Protein AF-A0A961MPJ8-F1 (afdb_monomer)

Secondary structure (DSSP, 8-state):
--EEESSHHHHH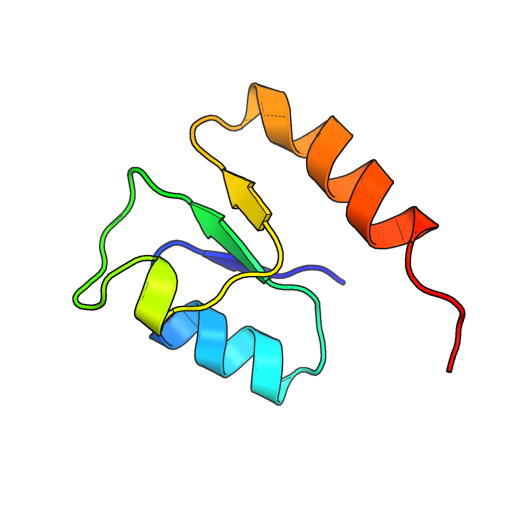HHHHTT--EEEETTS--SS-HHHH--SEEESSGGGHHHHHHHHHHT----

Sequence (62 aa):
AIMIGDSEIDAATARAAEVPFVLHVPGYRKASVAEIAPDACLEDYGALPAIVARLVNGRSPR

Radius of gyration: 11.22 Å; Cα contacts (8 Å, |Δi|>4): 85; chains: 1; bounding box: 26×17×31 Å

Mean predicted aligned error: 3.59 Å

Structure (mmCIF, N/CA/C/O backbone):
data_AF-A0A961MPJ8-F1
#
_entry.id   AF-A0A961MPJ8-F1
#
loop_
_atom_site.group_PDB
_atom_site.id
_atom_site.type_symbol
_atom_site.label_atom_id
_atom_site.label_alt_id
_atom_site.label_comp_id
_atom_site.label_asym_id
_atom_site.label_entity_id
_atom_site.label_seq_id
_atom_site.pdbx_PDB_ins_code
_atom_site.Cartn_x
_atom_site.Cartn_y
_atom_site.Cartn_z
_atom_site.occupancy
_atom_site.B_iso_or_equiv
_atom_site.auth_seq_id
_atom_site.auth_comp_id
_atom_site.auth_asym_id
_atom_site.auth_atom_id
_atom_site.pdbx_PDB_model_num
ATOM 1 N N . ALA A 1 1 ? -7.822 3.549 9.529 1.00 91.69 1 ALA A N 1
ATOM 2 C CA . ALA A 1 1 ? -7.373 4.200 8.282 1.00 91.69 1 ALA A CA 1
ATOM 3 C C . ALA A 1 1 ? -6.534 3.222 7.457 1.00 91.69 1 ALA A C 1
ATOM 5 O O . ALA A 1 1 ? -6.096 2.218 8.016 1.00 91.69 1 ALA A O 1
ATOM 6 N N . ILE A 1 2 ? -6.377 3.491 6.158 1.00 96.31 2 ILE A N 1
ATOM 7 C CA . ILE A 1 2 ? -5.511 2.781 5.199 1.00 96.31 2 ILE A CA 1
A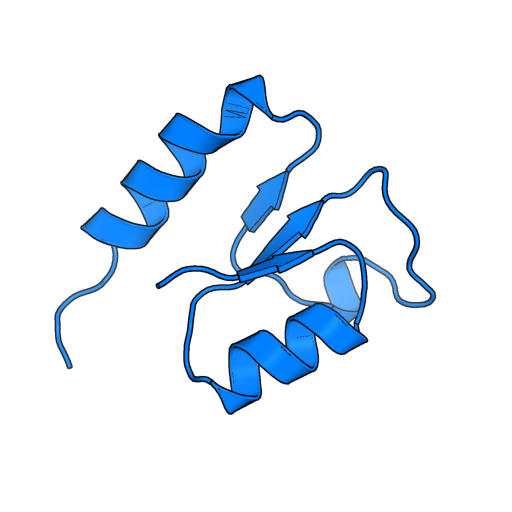TOM 8 C C . ILE A 1 2 ? -4.819 3.863 4.362 1.00 96.31 2 ILE A C 1
ATOM 10 O O . ILE A 1 2 ? -5.483 4.821 3.966 1.00 96.31 2 ILE A O 1
ATOM 14 N N . MET A 1 3 ? -3.519 3.714 4.114 1.00 97.69 3 MET A N 1
ATOM 15 C CA . MET A 1 3 ? -2.747 4.579 3.221 1.00 97.69 3 MET A CA 1
ATOM 16 C C . MET A 1 3 ? -2.694 3.951 1.825 1.00 97.69 3 MET A C 1
ATOM 18 O O . MET A 1 3 ? -2.409 2.761 1.690 1.00 97.69 3 MET A O 1
ATOM 22 N N . ILE A 1 4 ? -2.948 4.753 0.793 1.00 97.62 4 ILE A N 1
ATOM 23 C CA . ILE A 1 4 ? -2.785 4.365 -0.612 1.00 97.62 4 ILE A CA 1
ATOM 24 C C . ILE A 1 4 ? -1.806 5.358 -1.227 1.00 97.62 4 ILE A C 1
ATOM 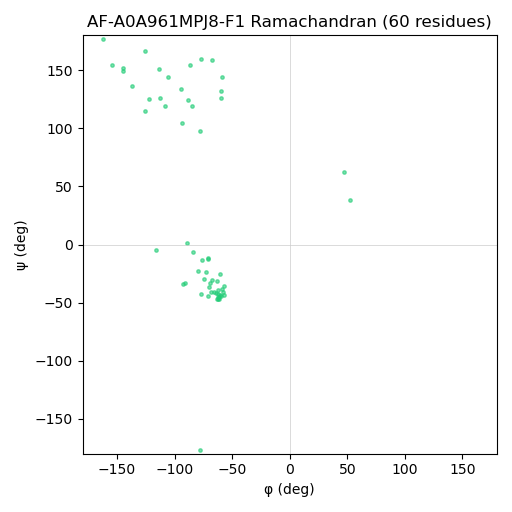26 O O . ILE A 1 4 ? -2.033 6.562 -1.139 1.00 97.62 4 ILE A O 1
ATOM 30 N N . GLY A 1 5 ? -0.738 4.858 -1.831 1.00 97.81 5 GLY A N 1
ATOM 31 C CA . GLY A 1 5 ? 0.301 5.678 -2.449 1.00 97.81 5 GLY A CA 1
ATOM 32 C C . GLY A 1 5 ? 1.127 4.850 -3.418 1.00 97.81 5 GLY A C 1
ATOM 33 O O . GLY A 1 5 ? 0.890 3.653 -3.564 1.00 97.81 5 GLY A O 1
ATOM 34 N N . ASP A 1 6 ? 2.069 5.469 -4.108 1.00 98.00 6 ASP A N 1
ATOM 35 C CA . ASP A 1 6 ? 2.823 4.834 -5.188 1.00 98.00 6 ASP A CA 1
ATOM 36 C C . ASP A 1 6 ? 4.317 4.696 -4.902 1.00 98.00 6 ASP A C 1
ATOM 38 O O . ASP A 1 6 ? 5.015 4.043 -5.676 1.00 98.00 6 ASP A O 1
ATOM 42 N N . SER A 1 7 ? 4.796 5.228 -3.777 1.00 97.75 7 SER A N 1
ATOM 43 C CA . SER A 1 7 ? 6.224 5.343 -3.500 1.00 97.75 7 SER A CA 1
ATOM 44 C C . SER A 1 7 ? 6.662 4.721 -2.171 1.00 97.75 7 SER A C 1
ATOM 46 O O . SER A 1 7 ? 5.877 4.433 -1.263 1.00 97.75 7 SER A O 1
ATOM 48 N N . GLU A 1 8 ? 7.975 4.555 -2.025 1.00 97.44 8 GLU A N 1
ATOM 49 C CA . GLU A 1 8 ? 8.620 4.179 -0.768 1.00 97.44 8 GLU A CA 1
ATOM 50 C C . GLU A 1 8 ? 8.382 5.195 0.365 1.00 97.44 8 GLU A C 1
ATOM 52 O O . GLU A 1 8 ? 8.406 4.823 1.541 1.00 97.44 8 GLU A O 1
ATOM 57 N N . ILE A 1 9 ? 8.122 6.462 0.020 1.00 97.88 9 ILE A N 1
ATOM 58 C CA . ILE A 1 9 ? 7.819 7.520 0.987 1.00 97.88 9 ILE A CA 1
ATOM 59 C C . ILE A 1 9 ? 6.437 7.284 1.591 1.00 97.88 9 ILE A C 1
ATOM 61 O O . ILE A 1 9 ? 6.305 7.307 2.812 1.00 97.88 9 ILE A O 1
ATOM 65 N N . ASP A 1 10 ? 5.441 6.948 0.770 1.00 98.25 10 ASP A N 1
ATOM 66 C CA . ASP A 1 10 ? 4.098 6.613 1.253 1.00 98.25 10 ASP A CA 1
ATOM 67 C C . ASP A 1 10 ? 4.118 5.371 2.144 1.00 98.25 10 ASP A C 1
ATOM 69 O O . ASP A 1 10 ? 3.463 5.335 3.188 1.00 98.25 10 ASP A O 1
AT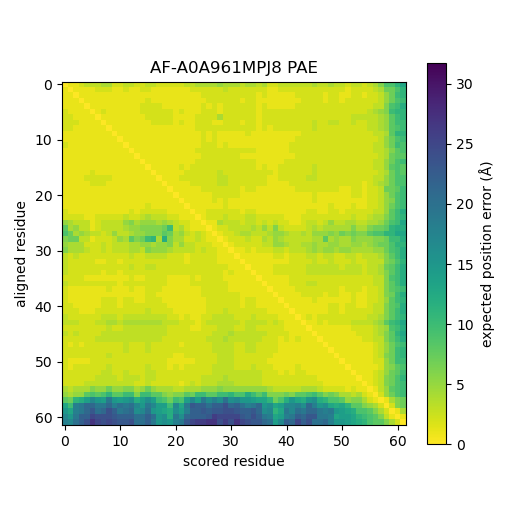OM 73 N N . ALA A 1 11 ? 4.928 4.374 1.776 1.00 98.06 11 ALA A N 1
ATOM 74 C CA . ALA A 1 11 ? 5.133 3.183 2.588 1.00 98.06 11 ALA A CA 1
ATOM 75 C C . ALA A 1 11 ? 5.763 3.525 3.949 1.00 98.06 11 ALA A C 1
ATOM 77 O O . ALA A 1 11 ? 5.347 2.996 4.981 1.00 98.06 11 ALA A O 1
ATOM 78 N N . ALA A 1 12 ? 6.756 4.420 3.977 1.00 98.06 12 ALA A N 1
ATOM 79 C CA . ALA A 1 12 ? 7.362 4.895 5.219 1.00 98.06 12 ALA A CA 1
ATOM 80 C C . ALA A 1 12 ? 6.351 5.664 6.085 1.00 98.06 12 ALA A C 1
ATOM 82 O O . ALA A 1 12 ? 6.280 5.430 7.292 1.00 98.06 12 ALA A O 1
ATOM 83 N N . THR A 1 13 ? 5.524 6.517 5.477 1.00 98.38 13 THR A N 1
ATOM 84 C CA . THR A 1 13 ? 4.446 7.238 6.166 1.00 98.38 13 THR A CA 1
ATOM 85 C C . THR A 1 13 ? 3.407 6.282 6.747 1.00 98.38 13 THR A C 1
ATOM 87 O O . THR A 1 13 ? 3.038 6.424 7.911 1.00 98.38 13 THR A O 1
ATOM 90 N N . ALA A 1 14 ? 2.972 5.277 5.985 1.00 98.06 14 ALA A N 1
ATOM 91 C CA . ALA A 1 14 ? 2.007 4.283 6.443 1.00 98.06 14 ALA A CA 1
ATOM 92 C C . ALA A 1 14 ? 2.526 3.492 7.652 1.00 98.06 14 ALA A C 1
ATOM 94 O O . ALA A 1 14 ? 1.806 3.323 8.635 1.00 98.06 14 ALA A O 1
ATOM 95 N N . ARG A 1 15 ? 3.801 3.079 7.611 1.00 97.38 15 ARG A N 1
ATOM 96 C CA . ARG A 1 15 ? 4.475 2.401 8.729 1.00 97.38 15 ARG A CA 1
ATOM 97 C C . ARG A 1 15 ? 4.572 3.286 9.963 1.00 97.38 15 ARG A C 1
ATOM 99 O O . ARG A 1 15 ? 4.249 2.828 11.050 1.00 97.38 15 ARG A O 1
ATOM 106 N N . ALA A 1 16 ? 4.990 4.540 9.794 1.00 98.12 16 ALA A N 1
ATOM 107 C CA . ALA A 1 16 ? 5.097 5.493 10.897 1.00 98.12 16 ALA A CA 1
ATOM 108 C C . ALA A 1 16 ? 3.735 5.792 11.547 1.00 98.12 16 ALA A C 1
ATOM 110 O O . ALA A 1 16 ? 3.671 6.039 12.746 1.00 98.12 16 ALA A O 1
ATOM 111 N N . ALA A 1 17 ? 2.655 5.751 10.763 1.00 97.50 17 ALA A N 1
ATOM 112 C CA . ALA A 1 17 ? 1.284 5.920 11.236 1.00 97.50 17 ALA A CA 1
ATOM 113 C C . ALA A 1 17 ? 0.606 4.605 11.670 1.00 97.50 17 ALA A C 1
ATOM 115 O O . ALA A 1 17 ? -0.567 4.630 12.038 1.00 97.50 17 ALA A O 1
ATOM 116 N N . GLU A 1 18 ? 1.307 3.468 11.599 1.00 96.31 18 GLU A N 1
ATOM 117 C CA . GLU A 1 18 ? 0.795 2.132 11.934 1.00 96.31 18 GLU A CA 1
ATOM 118 C C . GLU A 1 18 ? -0.516 1.766 11.205 1.00 96.31 18 GLU A C 1
ATOM 120 O O . GLU A 1 18 ? -1.419 1.124 11.751 1.00 96.31 18 GLU A O 1
ATOM 125 N N . VAL A 1 19 ? -0.629 2.168 9.935 1.00 96.69 19 VAL A N 1
ATOM 126 C CA . VAL A 1 19 ? -1.773 1.849 9.067 1.00 96.69 19 VAL A CA 1
ATOM 127 C C . VAL A 1 19 ? -1.355 0.938 7.912 1.00 96.69 19 VAL A C 1
ATOM 129 O O . VAL A 1 19 ? -0.221 1.032 7.446 1.00 96.69 19 VAL A O 1
ATOM 132 N N . PRO A 1 20 ? -2.265 0.087 7.394 1.00 97.25 20 PRO A N 1
ATOM 133 C CA . PRO A 1 20 ? -1.980 -0.707 6.205 1.00 97.25 20 PRO A CA 1
ATOM 134 C C . PRO A 1 20 ? -1.632 0.174 5.004 1.00 97.25 20 PRO A C 1
ATOM 136 O O . PRO A 1 20 ? -2.250 1.228 4.811 1.00 97.25 20 PRO A O 1
ATOM 139 N N . PHE A 1 21 ? -0.703 -0.299 4.182 1.00 98.12 21 PHE A N 1
ATOM 140 C CA . PHE A 1 21 ? -0.255 0.353 2.961 1.00 98.12 21 PHE A CA 1
ATOM 141 C C . PHE A 1 21 ? -0.647 -0.441 1.713 1.00 98.12 21 PHE A C 1
ATOM 143 O O . PHE A 1 21 ? -0.302 -1.615 1.558 1.00 98.12 21 PHE A O 1
ATOM 150 N N . VAL A 1 22 ? -1.330 0.232 0.790 1.00 98.31 22 VAL A N 1
ATOM 151 C CA . VAL A 1 22 ? -1.634 -0.278 -0.547 1.00 98.31 22 VAL A CA 1
ATOM 152 C C . VAL A 1 22 ? -0.790 0.479 -1.566 1.00 98.31 22 VAL A C 1
ATOM 154 O O . VAL A 1 22 ? -0.938 1.692 -1.713 1.00 98.31 22 VAL A O 1
ATOM 157 N N . LEU A 1 23 ? 0.060 -0.245 -2.292 1.00 98.38 23 LEU A N 1
ATOM 158 C CA . LEU A 1 23 ? 0.905 0.319 -3.339 1.00 98.38 23 LEU A CA 1
ATOM 159 C C . LEU A 1 23 ? 0.148 0.392 -4.666 1.00 98.38 23 LEU A C 1
ATOM 161 O O . LEU A 1 23 ? -0.223 -0.641 -5.221 1.00 98.38 23 LEU A O 1
ATOM 165 N N . HIS A 1 24 ? -0.016 1.591 -5.213 1.00 98.19 24 HIS A N 1
ATOM 166 C CA . HIS A 1 24 ? -0.489 1.804 -6.576 1.00 98.19 24 HIS A CA 1
ATOM 167 C C . HIS A 1 24 ? 0.654 1.541 -7.568 1.00 98.19 24 HIS A C 1
ATOM 169 O O . HIS A 1 24 ? 1.522 2.382 -7.797 1.00 98.19 24 HIS A O 1
ATOM 175 N N . VAL A 1 25 ? 0.670 0.334 -8.137 1.00 95.62 25 VAL A N 1
ATOM 176 C CA . VAL A 1 25 ? 1.767 -0.204 -8.962 1.00 95.62 25 VAL A CA 1
ATOM 177 C C . VAL A 1 25 ? 2.095 0.640 -10.202 1.00 95.62 25 VAL A C 1
ATOM 179 O O . VAL A 1 25 ? 3.294 0.748 -10.496 1.00 95.62 25 VAL A O 1
ATOM 182 N N . PRO A 1 26 ? 1.106 1.224 -10.919 1.00 94.75 26 PRO A N 1
ATOM 183 C CA . PRO A 1 26 ? 1.357 2.071 -12.085 1.00 94.75 26 PRO A CA 1
ATOM 184 C C . PRO A 1 26 ? 1.965 3.439 -11.757 1.00 94.75 26 PRO A C 1
ATOM 186 O O . PRO A 1 26 ? 2.379 4.144 -12.676 1.00 94.75 26 PRO A O 1
ATOM 189 N N . GLY A 1 27 ? 1.972 3.848 -10.485 1.00 91.12 27 GLY A N 1
ATOM 190 C CA . GLY A 1 27 ? 2.540 5.126 -10.068 1.00 91.12 27 GLY A CA 1
ATOM 191 C C . GLY A 1 27 ? 4.071 5.124 -9.986 1.00 91.12 27 GLY A C 1
ATOM 192 O O . GLY A 1 27 ? 4.751 4.158 -10.349 1.00 91.12 27 GLY A O 1
ATOM 193 N N . TYR A 1 28 ? 4.628 6.247 -9.539 1.00 91.81 28 TYR A N 1
ATOM 194 C CA . TYR A 1 28 ? 6.060 6.508 -9.549 1.00 91.81 28 TYR A CA 1
ATOM 195 C C . TYR A 1 28 ? 6.755 6.012 -8.275 1.00 91.81 28 TYR A C 1
ATOM 197 O O . TYR A 1 28 ? 6.461 6.444 -7.165 1.00 91.81 28 TYR A O 1
ATOM 205 N N . ARG A 1 29 ? 7.777 5.171 -8.459 1.00 94.56 29 ARG A N 1
ATOM 206 C CA . ARG A 1 29 ? 8.635 4.633 -7.395 1.00 94.56 29 ARG A CA 1
ATOM 207 C C . ARG A 1 29 ? 10.064 4.483 -7.867 1.00 94.56 29 ARG A C 1
ATOM 209 O O . ARG A 1 29 ? 10.310 4.190 -9.037 1.00 94.56 29 ARG A O 1
ATOM 216 N N . LYS A 1 30 ? 11.001 4.629 -6.933 1.00 93.00 30 LYS A N 1
ATOM 217 C CA . LYS A 1 30 ? 12.417 4.323 -7.187 1.00 93.00 30 LYS A CA 1
ATOM 218 C C . LYS A 1 30 ? 12.757 2.892 -6.798 1.00 93.00 30 LYS A C 1
ATOM 220 O O . LYS A 1 30 ? 13.587 2.266 -7.447 1.00 93.00 30 LYS A O 1
ATOM 225 N N . ALA A 1 31 ? 12.106 2.390 -5.753 1.00 92.88 31 ALA A N 1
ATOM 226 C CA . ALA A 1 31 ? 12.282 1.035 -5.260 1.00 92.88 31 ALA A CA 1
ATOM 227 C C . ALA A 1 31 ? 11.367 0.033 -5.989 1.00 92.88 31 ALA A C 1
ATOM 229 O O . ALA A 1 31 ? 10.293 0.367 -6.508 1.00 92.88 31 ALA A O 1
ATOM 230 N N . SER A 1 32 ? 11.789 -1.227 -6.023 1.00 96.06 32 SER A N 1
ATOM 231 C CA . SER A 1 32 ? 10.957 -2.339 -6.479 1.00 96.06 32 SER A CA 1
ATOM 232 C C . SER A 1 32 ? 9.795 -2.596 -5.511 1.00 96.06 32 SER A C 1
ATOM 234 O O . SER A 1 32 ? 9.852 -2.254 -4.331 1.00 96.06 32 SER A O 1
ATOM 236 N N . VAL A 1 33 ? 8.737 -3.262 -5.985 1.00 96.31 33 VAL A N 1
ATOM 237 C CA . VAL A 1 33 ? 7.607 -3.668 -5.124 1.00 96.31 33 VAL A CA 1
ATOM 238 C C . VAL A 1 33 ? 8.082 -4.535 -3.950 1.00 96.31 33 VAL A C 1
ATOM 240 O O . VAL A 1 33 ? 7.569 -4.400 -2.842 1.00 96.31 33 VAL A O 1
ATOM 243 N N . ALA A 1 34 ? 9.087 -5.388 -4.176 1.00 96.50 34 ALA A N 1
ATOM 244 C CA . ALA A 1 34 ? 9.660 -6.250 -3.146 1.00 96.50 34 ALA A CA 1
ATOM 245 C C . ALA A 1 34 ? 10.376 -5.451 -2.045 1.00 96.50 34 ALA A C 1
ATOM 247 O O . ALA A 1 34 ? 10.213 -5.760 -0.869 1.00 96.50 34 ALA A O 1
ATOM 248 N N . GLU A 1 35 ? 11.123 -4.406 -2.411 1.00 96.88 35 GLU A N 1
ATOM 249 C CA . GLU A 1 35 ? 11.780 -3.506 -1.452 1.00 96.88 35 GLU A CA 1
ATOM 250 C C . GLU A 1 35 ? 10.771 -2.629 -0.703 1.00 96.88 35 GLU A C 1
ATOM 252 O O . GLU A 1 35 ? 10.932 -2.369 0.488 1.00 96.88 35 GLU A O 1
ATOM 257 N N . ILE A 1 36 ? 9.707 -2.190 -1.386 1.00 97.38 36 ILE A N 1
ATOM 258 C CA . ILE A 1 36 ? 8.635 -1.402 -0.771 1.00 97.38 36 ILE A CA 1
ATOM 259 C C . ILE A 1 36 ? 7.813 -2.250 0.200 1.00 97.38 36 ILE A C 1
ATOM 261 O O . ILE A 1 36 ? 7.357 -1.702 1.197 1.00 97.38 36 ILE A O 1
ATOM 265 N N . ALA A 1 37 ? 7.637 -3.551 -0.055 1.00 97.00 37 ALA A N 1
ATOM 266 C CA . ALA A 1 37 ? 6.906 -4.501 0.789 1.00 97.00 37 ALA A CA 1
ATOM 267 C C . ALA A 1 37 ? 5.526 -3.986 1.276 1.00 97.00 37 ALA A C 1
ATOM 269 O O . ALA A 1 37 ? 5.332 -3.807 2.483 1.00 97.00 37 ALA A O 1
ATOM 270 N N . PRO A 1 38 ? 4.577 -3.700 0.360 1.00 97.56 38 PRO A N 1
ATOM 271 C CA . PRO A 1 38 ? 3.233 -3.251 0.720 1.00 97.56 38 PRO A CA 1
ATOM 272 C C . PRO A 1 38 ? 2.332 -4.402 1.199 1.00 97.56 38 PRO A C 1
ATOM 274 O O . PRO A 1 38 ? 2.542 -5.559 0.836 1.00 97.56 38 PRO A O 1
ATOM 277 N N . ASP A 1 39 ? 1.261 -4.084 1.933 1.00 97.62 39 ASP A N 1
ATOM 278 C CA . ASP A 1 39 ? 0.247 -5.067 2.360 1.00 97.62 39 ASP A CA 1
ATOM 279 C C . ASP A 1 39 ? -0.659 -5.523 1.198 1.00 97.62 39 ASP A C 1
ATOM 281 O O . ASP A 1 39 ? -1.293 -6.590 1.227 1.00 97.62 39 ASP A O 1
ATOM 285 N N . ALA A 1 40 ? -0.758 -4.691 0.160 1.00 97.69 40 ALA A N 1
ATOM 286 C CA . ALA A 1 40 ? -1.435 -5.003 -1.089 1.00 97.69 40 ALA A CA 1
ATOM 287 C C . ALA A 1 40 ? -0.872 -4.183 -2.255 1.00 97.69 40 ALA A C 1
ATOM 289 O O . ALA A 1 40 ? -0.383 -3.072 -2.070 1.00 97.69 40 ALA A O 1
ATOM 290 N N . CYS A 1 41 ? -1.014 -4.715 -3.465 1.00 97.69 41 CYS A N 1
ATOM 291 C CA . CYS A 1 41 ? -0.763 -3.994 -4.709 1.00 97.69 41 CYS A CA 1
ATOM 292 C C . CYS A 1 41 ? -2.096 -3.640 -5.380 1.00 97.69 41 CYS A C 1
ATOM 294 O O . CYS A 1 4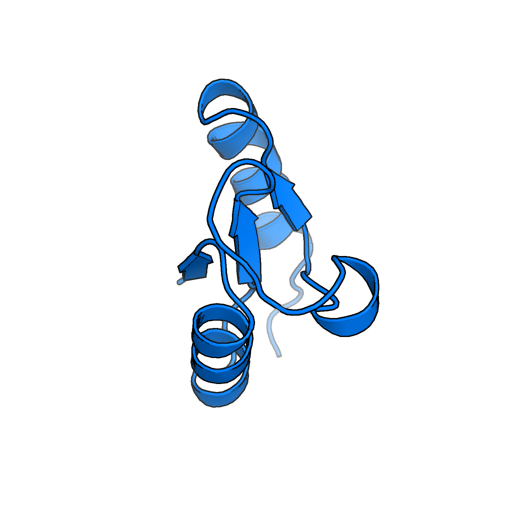1 ? -3.044 -4.424 -5.324 1.00 97.69 41 CYS A O 1
ATOM 296 N N . LEU A 1 42 ? -2.150 -2.470 -6.007 1.00 97.88 42 LEU A N 1
ATOM 297 C CA . LEU A 1 42 ? -3.294 -1.930 -6.730 1.00 97.88 42 LEU A CA 1
ATOM 298 C C . LEU A 1 42 ? -2.845 -1.560 -8.146 1.00 97.88 42 LEU A C 1
ATOM 300 O O . LEU A 1 42 ? -2.020 -0.664 -8.311 1.00 97.88 42 LEU A O 1
ATOM 304 N N . GLU A 1 43 ? -3.375 -2.248 -9.153 1.00 96.69 43 GLU A N 1
ATOM 305 C CA . GLU A 1 43 ? -3.141 -1.912 -10.567 1.00 96.69 43 GLU A CA 1
ATOM 306 C C . GLU A 1 43 ? -4.194 -0.941 -11.106 1.00 96.69 43 GLU A C 1
ATOM 308 O O . GLU A 1 43 ? -3.883 -0.070 -11.912 1.00 96.69 43 GLU A O 1
ATOM 313 N N . ASP A 1 44 ? -5.428 -1.049 -10.615 1.00 96.06 44 ASP A N 1
ATOM 314 C CA . ASP A 1 44 ? -6.543 -0.181 -10.966 1.00 96.06 44 ASP A CA 1
ATOM 315 C C . ASP A 1 44 ? -7.456 0.052 -9.756 1.00 96.06 44 ASP A C 1
ATOM 317 O O . ASP A 1 44 ? -7.591 -0.794 -8.871 1.00 96.06 44 ASP A O 1
ATOM 321 N N . TYR A 1 45 ? -8.133 1.199 -9.724 1.00 95.94 45 TYR A N 1
ATOM 322 C CA . TYR A 1 45 ? -9.015 1.560 -8.611 1.00 95.94 45 TYR A CA 1
ATOM 323 C C . TYR A 1 45 ? -10.313 0.736 -8.541 1.00 95.94 45 TYR A C 1
ATOM 325 O O . TYR A 1 45 ? -10.988 0.769 -7.511 1.00 95.94 45 TYR A O 1
ATOM 333 N N . GLY A 1 46 ? -10.659 -0.034 -9.575 1.00 97.31 46 GLY A N 1
ATOM 334 C CA . GLY A 1 46 ? -11.787 -0.965 -9.546 1.00 97.31 46 GLY A CA 1
ATOM 335 C C . GLY A 1 46 ? -11.561 -2.134 -8.583 1.00 97.31 46 GLY A C 1
ATOM 336 O O . GLY A 1 46 ? -12.510 -2.599 -7.953 1.00 97.31 46 GLY A O 1
ATOM 337 N N . ALA A 1 47 ? -10.308 -2.551 -8.380 1.00 95.44 47 ALA A N 1
ATOM 338 C CA . ALA A 1 47 ? -9.933 -3.567 -7.392 1.00 95.44 47 ALA A CA 1
ATOM 339 C C . ALA A 1 47 ? -9.919 -3.051 -5.936 1.00 95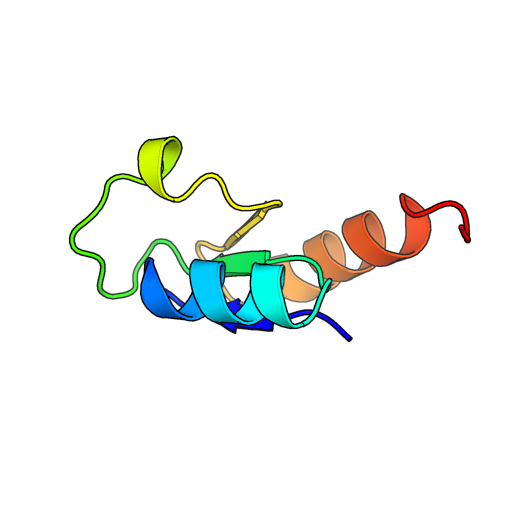.44 47 ALA A C 1
ATOM 341 O O . ALA A 1 47 ? -9.883 -3.847 -4.988 1.00 95.44 47 ALA A O 1
ATOM 342 N N . LEU A 1 48 ? -9.965 -1.728 -5.726 1.00 96.00 48 LEU A N 1
ATOM 343 C CA . LEU A 1 48 ? -9.782 -1.118 -4.408 1.00 96.00 48 LEU A CA 1
ATOM 344 C C . LEU A 1 48 ? -10.815 -1.574 -3.356 1.00 96.00 48 LEU A C 1
ATOM 346 O O . LEU A 1 48 ? -10.389 -1.910 -2.246 1.00 96.00 48 LEU A O 1
ATOM 350 N N . PRO A 1 49 ? -12.133 -1.656 -3.641 1.00 96.62 49 PRO A N 1
ATOM 351 C CA . PRO A 1 49 ? -13.112 -2.095 -2.644 1.00 96.62 49 PRO A CA 1
ATOM 352 C C . PRO A 1 49 ? -12.821 -3.495 -2.086 1.00 96.62 49 PRO A C 1
ATOM 354 O O . PRO A 1 49 ? -12.915 -3.713 -0.877 1.00 96.62 49 PRO A O 1
ATOM 357 N N . ALA A 1 50 ? -12.405 -4.433 -2.944 1.00 96.12 50 ALA A N 1
ATOM 358 C CA . ALA A 1 50 ? -12.064 -5.795 -2.534 1.00 96.12 50 ALA A CA 1
ATOM 359 C C . ALA A 1 50 ? -10.790 -5.834 -1.672 1.00 96.12 50 ALA A C 1
ATOM 361 O O . ALA A 1 50 ? -10.738 -6.541 -0.662 1.00 96.12 50 ALA A O 1
ATOM 362 N N . ILE A 1 51 ? -9.777 -5.038 -2.032 1.00 96.56 51 ILE A N 1
ATOM 363 C CA . ILE A 1 51 ? -8.538 -4.902 -1.254 1.00 96.56 51 ILE A CA 1
ATOM 364 C C . ILE A 1 51 ? -8.834 -4.331 0.138 1.00 96.56 51 ILE A C 1
ATOM 366 O O . ILE A 1 51 ? -8.378 -4.890 1.136 1.00 96.56 51 ILE A O 1
ATOM 370 N N . VAL A 1 52 ? -9.636 -3.264 0.222 1.00 95.38 52 VAL A N 1
ATOM 371 C CA . VAL A 1 52 ? -10.020 -2.647 1.500 1.00 95.38 52 VAL A CA 1
ATOM 372 C C . VAL A 1 52 ? -10.783 -3.638 2.375 1.00 95.38 52 VAL A C 1
ATOM 374 O O . VAL A 1 52 ? -10.433 -3.798 3.544 1.00 95.38 52 VAL A O 1
ATOM 377 N N . ALA A 1 53 ? -11.766 -4.356 1.822 1.00 94.88 53 ALA A N 1
ATOM 378 C CA . ALA A 1 53 ? -12.521 -5.359 2.573 1.00 94.88 53 ALA A CA 1
ATOM 379 C C . ALA A 1 53 ? -11.604 -6.441 3.173 1.00 94.88 53 ALA A C 1
ATOM 381 O O . ALA A 1 53 ? -11.730 -6.779 4.350 1.00 94.88 53 ALA A O 1
ATOM 382 N N . ARG A 1 54 ? -10.626 -6.935 2.400 1.00 94.56 54 ARG A N 1
ATOM 383 C CA . ARG A 1 54 ? -9.633 -7.912 2.877 1.00 94.56 54 ARG A CA 1
ATOM 384 C C . ARG A 1 54 ? -8.779 -7.364 4.026 1.00 94.56 54 ARG A C 1
ATOM 386 O O . ARG A 1 54 ? -8.576 -8.064 5.015 1.00 94.56 54 ARG A O 1
ATOM 393 N N . LEU A 1 55 ? -8.288 -6.129 3.913 1.00 93.88 55 LEU A N 1
ATOM 394 C CA . LEU A 1 55 ? -7.391 -5.520 4.907 1.00 93.88 55 LEU A CA 1
ATOM 395 C C . LEU A 1 55 ? -8.103 -5.096 6.198 1.00 93.88 55 LEU A C 1
ATOM 397 O O . LEU A 1 55 ? -7.487 -5.082 7.264 1.00 93.88 55 LEU A O 1
ATOM 401 N N . VAL A 1 56 ? -9.386 -4.744 6.116 1.00 89.81 56 VAL A N 1
ATOM 402 C CA . VAL A 1 56 ? -10.200 -4.405 7.292 1.00 89.81 56 VAL A CA 1
ATOM 403 C C .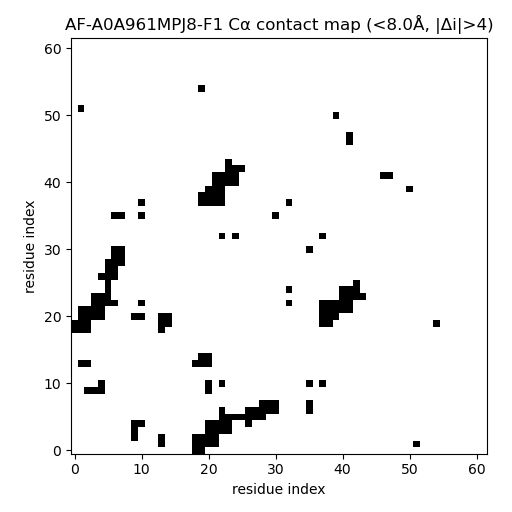 VAL A 1 56 ? -10.629 -5.668 8.039 1.00 89.81 56 VAL A C 1
ATOM 405 O O . VAL A 1 56 ? -10.520 -5.706 9.260 1.00 89.81 56 VAL A O 1
ATOM 408 N N . ASN A 1 57 ? -11.043 -6.719 7.326 1.00 84.50 57 ASN A N 1
ATOM 409 C CA . ASN A 1 57 ? -11.549 -7.947 7.948 1.00 84.50 57 ASN A CA 1
ATOM 410 C C . ASN A 1 57 ? -10.439 -8.884 8.457 1.00 84.50 57 ASN A C 1
ATOM 412 O O . ASN A 1 57 ? -10.689 -9.711 9.328 1.00 84.50 57 ASN A O 1
ATOM 416 N N . GLY A 1 58 ? -9.219 -8.776 7.921 1.00 68.94 58 GLY A N 1
ATOM 417 C CA . GLY A 1 58 ? -8.070 -9.597 8.323 1.00 68.94 58 GLY A CA 1
ATOM 418 C C . GLY A 1 58 ? -7.312 -9.096 9.559 1.00 68.94 58 GLY A C 1
ATOM 419 O O . GLY A 1 58 ? -6.400 -9.776 10.027 1.00 68.94 58 GLY A O 1
ATOM 420 N N . ARG A 1 59 ? -7.650 -7.917 10.096 1.00 61.91 59 ARG A N 1
ATOM 421 C CA . ARG A 1 59 ? -7.018 -7.369 11.303 1.00 61.91 59 ARG A CA 1
ATOM 422 C C . ARG A 1 59 ? -7.830 -7.752 12.537 1.00 61.91 59 ARG A C 1
ATOM 424 O O . ARG A 1 59 ? -8.855 -7.138 12.815 1.00 61.91 59 ARG A O 1
ATOM 431 N N . SER A 1 60 ? -7.338 -8.720 13.313 1.00 44.56 60 SER A N 1
ATOM 432 C CA . SER A 1 60 ? -7.743 -8.825 14.720 1.00 44.56 60 SER A CA 1
ATOM 433 C C . SER A 1 60 ? -7.349 -7.527 15.436 1.00 44.56 60 SER A C 1
ATOM 435 O O . SER A 1 60 ? -6.214 -7.072 15.249 1.00 44.56 60 SER A O 1
ATOM 437 N N . PRO A 1 61 ? -8.247 -6.908 16.224 1.00 48.75 61 PRO A N 1
ATOM 438 C CA . PRO A 1 61 ? -7.889 -5.746 17.027 1.00 48.75 61 PRO A CA 1
ATOM 439 C C . PRO A 1 61 ? -6.763 -6.147 17.990 1.00 48.75 61 PRO A C 1
ATOM 441 O O . PRO A 1 61 ? -6.871 -7.169 18.669 1.00 48.75 61 PRO A O 1
ATOM 444 N N . ARG A 1 62 ? -5.663 -5.390 17.970 1.00 46.72 62 ARG A N 1
ATOM 445 C CA . ARG A 1 62 ? -4.611 -5.462 18.990 1.00 46.72 62 ARG A CA 1
ATOM 446 C C . ARG A 1 62 ? -4.963 -4.533 20.137 1.00 46.72 62 ARG A C 1
ATOM 448 O O . ARG A 1 62 ? -5.501 -3.444 19.832 1.00 46.72 62 ARG A O 1
#

Foldseek 3Di:
DAFEEAELVSLVVCVVVVHAYEHAPPDDYPDDCVVSVGPYYDPDCVCVVVVVVCRVVVDDDD

Solvent-accessible surface area (backbone atoms only — not comparable to full-atom values): 3736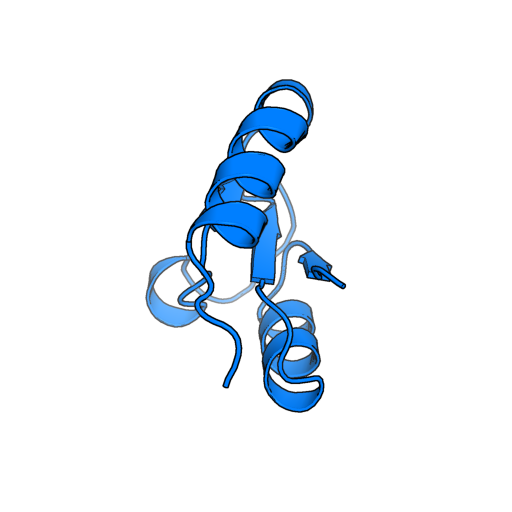 Å² total; per-residue (Å²): 126,72,41,74,38,38,31,60,65,47,41,50,51,16,57,77,67,76,32,56,26,34,30,32,66,83,48,70,56,90,66,53,69,77,78,48,60,55,83,38,80,35,83,51,78,85,55,43,67,63,53,49,53,51,63,59,72,69,54,76,89,128

pLDDT: mean 92.78,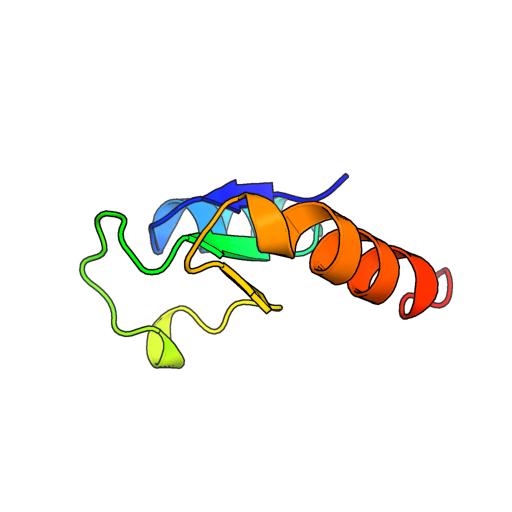 std 11.99, range [44.56, 98.38]

Nearest PDB structures (foldseek):
  1jud-assembly1_A  TM=6.152E-01  e=9.824E-01  Pseudomonas sp. YL
  4jgi-assembly3_B-2  TM=6.150E-01  e=1.206E+00  Desulfitobacterium hafniense
  7asz-assembly1_B  TM=7.262E-01  e=2.930E+00  Zobellia galactanivorans
  7qnm-assembly6_K  TM=6.713E-01  e=4.725E+00  Zobellia galactanivorans
  7arp-assembly1_B  TM=6.168E-01  e=6.649E+00  Zobellia galactanivorans